Protein AF-A0A7W1S7N9-F1 (afdb_monomer)

Structure (mmCIF, N/CA/C/O backbone):
data_AF-A0A7W1S7N9-F1
#
_entry.id   AF-A0A7W1S7N9-F1
#
loop_
_atom_site.group_PDB
_atom_site.id
_atom_site.type_symbol
_atom_site.label_atom_id
_atom_site.label_alt_id
_atom_site.label_comp_id
_atom_site.label_asym_id
_atom_site.label_entity_id
_atom_site.label_seq_id
_atom_site.pdbx_PDB_ins_code
_atom_site.Cartn_x
_atom_site.Cartn_y
_atom_site.Cartn_z
_atom_site.occupancy
_atom_site.B_iso_or_equiv
_atom_site.auth_seq_id
_atom_site.auth_comp_id
_atom_site.auth_asym_id
_atom_site.auth_atom_id
_atom_site.pdbx_PDB_model_num
ATOM 1 N N . MET A 1 1 ? -27.311 -8.297 13.055 1.00 62.81 1 MET A N 1
ATOM 2 C CA . MET A 1 1 ? -26.200 -8.728 13.937 1.00 62.81 1 MET A CA 1
ATOM 3 C C . MET A 1 1 ? -26.277 -7.923 15.226 1.00 62.81 1 MET A C 1
ATOM 5 O O . MET A 1 1 ? -26.413 -6.708 15.118 1.00 62.81 1 MET A O 1
ATOM 9 N N . PRO A 1 2 ? -26.229 -8.555 16.410 1.00 80.00 2 PRO A N 1
ATOM 10 C CA . PRO A 1 2 ? -26.227 -7.833 17.680 1.00 80.00 2 PRO A CA 1
ATOM 11 C C . PRO A 1 2 ? -24.981 -6.943 17.791 1.00 80.00 2 PRO A C 1
ATOM 13 O O . PRO A 1 2 ? -23.895 -7.316 17.338 1.00 80.00 2 PRO A O 1
ATOM 16 N N . ILE A 1 3 ? -25.146 -5.750 18.365 1.00 85.12 3 ILE A N 1
ATOM 17 C CA . ILE A 1 3 ? -24.046 -4.811 18.609 1.00 85.12 3 ILE A CA 1
ATOM 18 C C . ILE A 1 3 ? -23.131 -5.426 19.670 1.00 85.12 3 ILE A C 1
ATOM 20 O O . ILE A 1 3 ? -23.575 -5.705 20.780 1.00 85.12 3 ILE A O 1
ATOM 24 N N . ARG A 1 4 ? -21.854 -5.627 19.329 1.00 91.62 4 ARG A N 1
ATOM 25 C CA . ARG A 1 4 ? -20.831 -6.077 20.281 1.00 91.62 4 ARG A CA 1
ATOM 26 C C . ARG A 1 4 ? -20.118 -4.872 20.887 1.00 91.62 4 ARG A C 1
ATOM 28 O O . ARG A 1 4 ? -19.743 -3.943 20.167 1.00 91.62 4 ARG A O 1
ATOM 35 N N . TYR A 1 5 ? -19.934 -4.896 22.200 1.00 94.31 5 TYR A N 1
ATOM 36 C CA . TYR A 1 5 ? -19.185 -3.888 22.947 1.00 94.31 5 TYR A CA 1
ATOM 37 C C . TYR A 1 5 ? -17.778 -4.390 23.260 1.00 94.31 5 TYR A C 1
ATOM 39 O O . TYR A 1 5 ? -17.528 -5.593 23.273 1.00 94.31 5 TYR A O 1
ATOM 47 N N . CYS A 1 6 ? -16.864 -3.448 23.461 1.00 95.94 6 CYS A N 1
ATOM 48 C CA . CYS A 1 6 ? -15.482 -3.718 23.819 1.00 95.94 6 CYS A CA 1
ATOM 49 C C . CYS A 1 6 ? -15.402 -4.453 25.162 1.00 95.94 6 CYS A C 1
ATOM 51 O O . CYS A 1 6 ? -15.948 -3.978 26.154 1.00 95.94 6 CYS A O 1
ATOM 53 N N . THR A 1 7 ? -14.669 -5.564 25.209 1.00 95.50 7 THR A N 1
ATOM 54 C CA . THR A 1 7 ? -14.492 -6.368 26.433 1.00 95.50 7 THR A CA 1
ATOM 55 C C . THR A 1 7 ? -13.444 -5.798 27.397 1.00 95.50 7 THR A C 1
ATOM 57 O O . THR A 1 7 ? -13.389 -6.197 28.556 1.00 95.50 7 THR A O 1
ATOM 60 N N . ALA A 1 8 ? -12.623 -4.841 26.950 1.00 95.75 8 ALA A N 1
ATOM 61 C CA . ALA A 1 8 ? -11.566 -4.240 27.763 1.00 95.75 8 ALA A CA 1
ATOM 62 C C . ALA A 1 8 ? -12.089 -3.273 28.843 1.00 95.75 8 ALA A C 1
ATOM 64 O O . ALA A 1 8 ? -13.141 -2.643 28.697 1.00 95.75 8 ALA A O 1
ATOM 65 N N . MET A 1 9 ? -11.297 -3.089 29.901 1.00 96.00 9 MET A N 1
ATOM 66 C CA . MET A 1 9 ? -11.535 -2.085 30.942 1.00 96.00 9 MET A CA 1
ATOM 67 C C . MET A 1 9 ? -10.778 -0.788 30.645 1.00 96.00 9 MET A C 1
ATOM 69 O O . MET A 1 9 ? -9.642 -0.800 30.173 1.00 96.00 9 MET A O 1
ATOM 73 N N . SER A 1 10 ? -11.403 0.345 30.966 1.00 93.62 10 SER A N 1
ATOM 74 C CA . SER A 1 10 ? -10.776 1.664 30.879 1.00 93.62 10 SER A CA 1
ATOM 75 C C . SER A 1 10 ? -9.628 1.780 31.879 1.00 93.62 10 SER A C 1
ATOM 77 O O . SER A 1 10 ? -9.845 1.680 33.086 1.00 93.62 10 SER A O 1
ATOM 79 N N . LYS A 1 11 ? -8.421 2.090 31.395 1.00 90.81 11 LYS A N 1
ATOM 80 C CA . LYS A 1 11 ? -7.242 2.289 32.255 1.00 90.81 11 LYS A CA 1
ATOM 81 C C . LYS A 1 11 ? -7.396 3.459 33.237 1.00 90.81 11 LYS A C 1
ATOM 83 O O . LYS A 1 11 ? -6.801 3.434 34.303 1.00 90.81 11 LYS A O 1
ATOM 88 N N . ARG A 1 12 ? -8.176 4.490 32.885 1.00 92.44 12 ARG A N 1
ATOM 89 C CA . ARG A 1 12 ? -8.343 5.703 33.711 1.00 92.44 12 ARG A CA 1
ATOM 90 C C . ARG A 1 12 ? -9.398 5.541 34.803 1.00 92.44 12 ARG A C 1
ATOM 92 O O . ARG A 1 12 ? -9.281 6.156 35.852 1.00 92.44 12 ARG A O 1
ATOM 99 N N . THR A 1 13 ? -10.461 4.787 34.527 1.00 93.69 13 THR A N 1
ATOM 100 C CA . THR A 1 13 ? -11.643 4.712 35.406 1.00 93.69 13 THR A CA 1
ATOM 101 C C . THR A 1 13 ? -11.881 3.326 35.989 1.00 93.69 13 THR A C 1
ATOM 103 O O . THR A 1 13 ? -12.747 3.189 36.844 1.00 93.69 13 THR A O 1
ATOM 106 N N . HIS A 1 14 ? -11.169 2.300 35.514 1.00 94.19 14 HIS A N 1
ATOM 107 C CA . HIS A 1 14 ? -11.377 0.893 35.874 1.00 94.19 14 HIS A CA 1
ATOM 108 C C . HIS A 1 14 ? -12.819 0.399 35.670 1.00 94.19 14 HIS A C 1
ATOM 110 O O . HIS A 1 14 ? -13.253 -0.569 36.278 1.00 94.19 14 HIS A O 1
ATOM 116 N N . GLN A 1 15 ? -13.572 1.054 34.786 1.00 95.50 15 GLN A N 1
ATOM 117 C CA . GLN A 1 15 ? -14.922 0.651 34.396 1.00 95.50 15 GLN A CA 1
ATOM 118 C C . GLN A 1 15 ? -14.888 -0.078 33.041 1.00 95.50 15 GLN A C 1
ATOM 120 O O . GLN A 1 15 ? -13.975 0.176 32.242 1.00 95.50 15 GLN A O 1
ATOM 125 N N . PRO A 1 16 ? -15.867 -0.954 32.740 1.00 95.12 16 PRO A N 1
ATOM 126 C CA . PRO A 1 16 ? -15.949 -1.626 31.445 1.00 95.12 16 PRO A CA 1
ATOM 127 C C . PRO A 1 16 ? -16.090 -0.612 30.304 1.00 95.12 16 PRO A C 1
ATOM 129 O O . PRO A 1 16 ? -16.816 0.385 30.408 1.00 95.12 16 PRO A O 1
ATOM 132 N N . CYS A 1 17 ? -15.382 -0.850 29.198 1.00 95.38 17 CYS A N 1
ATOM 133 C CA . CYS A 1 17 ? -15.428 0.037 28.047 1.00 95.38 17 CYS A CA 1
ATOM 134 C C . CYS A 1 17 ? -16.800 -0.028 27.364 1.00 95.38 17 CYS A C 1
ATOM 136 O O . CYS A 1 17 ? -17.212 -1.056 26.840 1.00 95.38 17 CYS A O 1
ATOM 138 N N . ARG A 1 18 ? -17.491 1.114 27.298 1.00 93.88 18 ARG A N 1
ATOM 139 C CA . ARG A 1 18 ? -18.804 1.231 26.638 1.00 93.88 18 ARG A CA 1
ATOM 140 C C . ARG A 1 18 ? -18.716 1.452 25.122 1.00 93.88 18 ARG A C 1
ATOM 142 O O . ARG A 1 18 ? -19.738 1.618 24.463 1.00 93.88 18 ARG A O 1
ATOM 149 N N . ALA A 1 19 ? -17.510 1.485 24.553 1.00 93.75 19 ALA A N 1
ATOM 150 C CA . ALA A 1 19 ? -17.326 1.652 23.115 1.00 93.75 19 ALA A CA 1
ATOM 151 C C . ALA A 1 19 ? -17.712 0.373 22.358 1.00 93.75 19 ALA A C 1
ATOM 153 O O . ALA A 1 19 ? -17.573 -0.739 22.870 1.00 93.75 19 ALA A O 1
ATOM 154 N N . ARG A 1 20 ? -18.155 0.520 21.106 1.00 94.31 20 A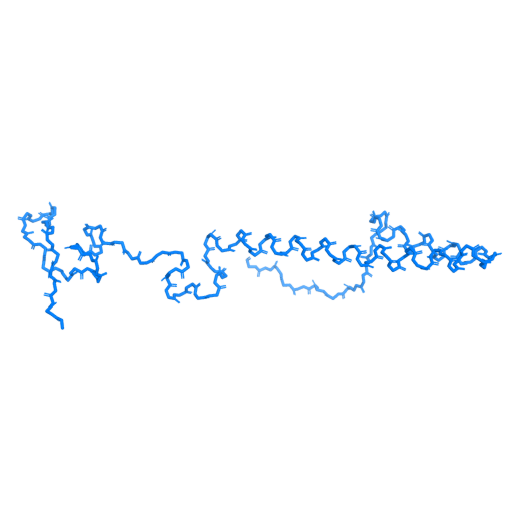RG A N 1
ATOM 155 C CA . ARG A 1 20 ? -18.413 -0.627 20.226 1.00 94.31 20 ARG A CA 1
ATOM 156 C C . ARG A 1 20 ? -17.111 -1.358 19.897 1.00 94.31 20 ARG A C 1
ATOM 158 O O . ARG A 1 20 ? -16.094 -0.722 19.610 1.00 94.31 20 ARG A O 1
ATOM 165 N N . ALA A 1 21 ? -17.161 -2.686 19.909 1.00 93.94 21 ALA A N 1
ATOM 166 C CA . ALA A 1 21 ? -16.071 -3.509 19.409 1.00 93.94 21 ALA A CA 1
ATOM 167 C C . ALA A 1 21 ? -15.955 -3.347 17.888 1.00 93.94 21 ALA A C 1
ATOM 169 O O . ALA A 1 21 ? -16.957 -3.164 17.184 1.00 93.94 21 ALA A O 1
ATOM 170 N N . MET A 1 22 ? -14.729 -3.400 17.371 1.00 91.25 22 MET A N 1
ATOM 171 C CA . MET A 1 22 ? -14.519 -3.369 15.926 1.00 91.25 22 MET A CA 1
ATOM 172 C C . MET A 1 22 ? -15.037 -4.657 15.279 1.00 91.25 22 MET A C 1
ATOM 174 O O . MET A 1 22 ? -15.063 -5.722 15.890 1.00 91.25 22 MET A O 1
ATOM 178 N N . ARG A 1 23 ? -15.458 -4.579 14.014 1.00 87.38 23 ARG A N 1
ATOM 179 C CA . ARG A 1 23 ? -15.987 -5.747 13.299 1.00 87.38 23 ARG A CA 1
ATOM 180 C C . ARG A 1 23 ? -14.911 -6.837 13.199 1.00 87.38 23 ARG A C 1
ATOM 182 O O . ARG A 1 23 ? -13.859 -6.594 12.620 1.00 87.38 23 ARG A O 1
ATOM 189 N N . GLY A 1 24 ? -15.204 -8.026 13.729 1.00 87.44 24 GLY A N 1
ATOM 190 C CA . GLY A 1 24 ? -14.254 -9.146 13.781 1.00 87.44 24 GLY A CA 1
ATOM 191 C C . GLY A 1 24 ? -13.230 -9.058 14.919 1.00 87.44 24 GLY A C 1
ATOM 192 O O . GLY A 1 24 ? -12.279 -9.829 14.925 1.00 87.44 24 GLY A O 1
ATOM 193 N N . SER A 1 25 ? -13.409 -8.135 15.867 1.00 88.94 25 SER A N 1
ATOM 194 C CA . SER A 1 25 ? -12.574 -7.986 17.060 1.00 88.94 25 SER A CA 1
ATOM 195 C C . SER A 1 25 ? -13.442 -7.946 18.321 1.00 88.94 25 SER A C 1
ATOM 197 O O . SER A 1 25 ? -14.633 -7.640 18.261 1.00 88.94 25 SER A O 1
ATOM 199 N N . GLU A 1 26 ? -12.837 -8.243 19.467 1.00 93.06 26 GLU A N 1
ATOM 200 C CA . GLU A 1 26 ? -13.470 -8.147 20.790 1.00 93.06 26 GLU A CA 1
ATOM 201 C C . GLU A 1 26 ? -13.268 -6.774 21.444 1.00 93.06 26 GLU A C 1
ATOM 203 O O . GLU A 1 26 ? -13.951 -6.422 22.405 1.00 93.06 26 GLU A O 1
ATOM 208 N N . VAL A 1 27 ? -12.358 -5.965 20.899 1.00 94.81 27 VAL A N 1
ATOM 209 C CA . VAL A 1 27 ? -11.958 -4.676 21.469 1.00 94.81 27 VAL A CA 1
ATOM 210 C C . VAL A 1 27 ? -12.253 -3.516 20.517 1.00 94.81 27 VAL A C 1
ATOM 212 O O . VAL A 1 27 ? -12.401 -3.679 19.302 1.00 94.81 27 VAL A O 1
ATOM 215 N N . CYS A 1 28 ? -12.394 -2.314 21.078 1.00 94.69 28 CYS A N 1
ATOM 216 C CA . CYS A 1 28 ? -12.546 -1.083 20.303 1.00 94.69 28 CYS A CA 1
ATOM 217 C C . CYS A 1 28 ? -11.189 -0.546 19.830 1.00 94.69 28 CYS A C 1
ATOM 219 O O . CYS A 1 28 ? -10.138 -0.982 20.301 1.00 94.69 28 CYS A O 1
ATOM 221 N N . TYR A 1 29 ? -11.207 0.460 18.952 1.00 91.50 29 TYR A N 1
ATOM 222 C CA . TYR A 1 29 ? -9.983 1.053 18.401 1.00 91.50 29 TYR A CA 1
ATOM 223 C C . TYR A 1 29 ? -9.039 1.631 19.473 1.00 91.50 29 TYR A C 1
ATOM 225 O O . TYR A 1 29 ? -7.825 1.601 19.301 1.00 91.50 29 TYR A O 1
ATOM 233 N N . HIS A 1 30 ? -9.578 2.112 20.601 1.00 91.81 30 HIS A N 1
ATOM 234 C CA . HIS A 1 30 ? -8.776 2.630 21.713 1.00 91.81 30 HIS A CA 1
ATOM 235 C C . HIS A 1 30 ? -8.070 1.532 22.516 1.00 91.81 30 HIS A C 1
ATOM 237 O O . HIS A 1 30 ? -6.983 1.760 23.035 1.00 91.81 30 HIS A O 1
ATOM 243 N N . HIS A 1 31 ? -8.683 0.351 22.629 1.00 94.00 31 HIS A N 1
ATOM 244 C CA . HIS A 1 31 ? -8.177 -0.769 23.430 1.00 94.00 31 HIS A CA 1
ATOM 245 C C . HIS A 1 31 ? -7.485 -1.839 22.572 1.00 94.00 31 HIS A C 1
ATOM 247 O O . HIS A 1 31 ? -7.430 -3.003 22.953 1.00 94.00 31 HIS A O 1
ATOM 253 N N . GLY A 1 32 ? -6.950 -1.450 21.410 1.00 89.44 32 GLY A N 1
ATOM 254 C CA . GLY A 1 32 ? -6.141 -2.333 20.561 1.00 89.44 32 GLY A CA 1
ATOM 255 C C . GLY A 1 32 ? -6.880 -2.960 19.380 1.00 89.44 32 GLY A C 1
ATOM 256 O O . GLY A 1 32 ? -6.315 -3.805 18.686 1.00 89.44 32 GLY A O 1
ATOM 257 N N . GLY A 1 33 ? -8.113 -2.534 19.103 1.00 89.62 33 GLY A N 1
ATOM 258 C CA . GLY A 1 33 ? -8.808 -2.884 17.871 1.00 89.62 33 GLY A CA 1
ATOM 259 C C . GLY A 1 33 ? -8.010 -2.389 16.668 1.00 89.62 33 GLY A C 1
ATOM 260 O O . GLY A 1 33 ? -7.832 -1.186 16.478 1.00 89.62 33 GLY A O 1
ATOM 261 N N . ARG A 1 34 ? -7.497 -3.318 15.858 1.00 81.88 34 ARG A N 1
ATOM 262 C CA . ARG A 1 34 ? -6.750 -2.970 14.649 1.00 81.88 34 ARG A CA 1
ATOM 263 C C . ARG A 1 34 ? -7.711 -2.662 13.511 1.00 81.88 34 ARG A C 1
ATOM 265 O O . ARG A 1 34 ? -8.463 -3.522 13.054 1.00 81.88 34 ARG A O 1
ATOM 272 N N . SER A 1 35 ? -7.630 -1.433 13.017 1.00 78.19 35 SER A N 1
ATOM 273 C CA . SER A 1 35 ? -8.156 -1.078 11.703 1.00 78.19 35 SER A CA 1
ATOM 274 C C . SER A 1 35 ? -7.438 -1.871 10.616 1.00 78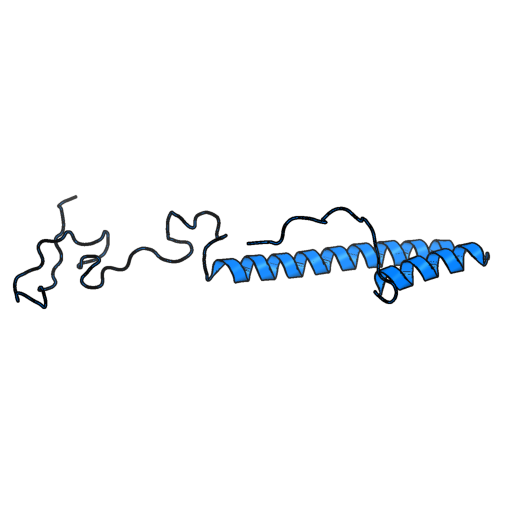.19 35 SER A C 1
ATOM 276 O O . SER A 1 35 ? -6.282 -2.268 10.772 1.00 78.19 35 SER A O 1
ATOM 278 N N . ARG A 1 36 ? -8.127 -2.089 9.492 1.00 76.69 36 ARG A N 1
ATOM 279 C CA . ARG A 1 36 ? -7.505 -2.666 8.295 1.00 76.69 36 ARG A CA 1
ATOM 280 C C . ARG A 1 36 ? -6.291 -1.820 7.910 1.00 76.69 36 ARG A C 1
ATOM 282 O O . ARG A 1 36 ? -6.364 -0.600 7.974 1.00 76.69 36 ARG A O 1
ATOM 289 N N . SER A 1 37 ? -5.190 -2.445 7.522 1.00 70.25 37 SER A N 1
ATOM 290 C CA . SER A 1 37 ? -3.954 -1.756 7.143 1.00 70.25 37 SER A CA 1
ATOM 291 C C . SER A 1 37 ? -3.492 -2.196 5.754 1.00 70.25 37 SER A C 1
ATOM 293 O O . SER A 1 37 ? -3.965 -3.202 5.218 1.00 70.25 37 SER A O 1
ATOM 295 N N . GLY A 1 38 ? -2.594 -1.413 5.152 1.00 68.25 38 GLY A N 1
ATOM 296 C CA . GLY A 1 38 ? -2.055 -1.689 3.819 1.00 68.25 38 GLY A CA 1
ATOM 297 C C . GLY A 1 38 ? -3.154 -1.826 2.764 1.00 68.25 38 GLY A C 1
ATOM 298 O O . GLY A 1 38 ? -4.134 -1.083 2.773 1.00 68.25 38 GLY A O 1
ATOM 299 N N . PHE A 1 39 ? -3.022 -2.818 1.885 1.00 61.22 39 PHE A N 1
ATOM 300 C CA . PHE A 1 39 ? -3.955 -3.060 0.778 1.00 61.22 39 PHE A CA 1
ATOM 301 C C . PHE A 1 39 ? -5.411 -3.301 1.224 1.00 61.22 39 PHE A C 1
ATOM 303 O O . PHE A 1 39 ? -6.346 -3.043 0.474 1.00 61.22 39 PHE A O 1
ATOM 310 N N . ALA A 1 40 ? -5.628 -3.756 2.464 1.00 67.81 40 ALA A N 1
ATOM 311 C CA . ALA A 1 40 ? -6.966 -3.990 3.004 1.00 67.81 40 ALA A CA 1
ATOM 312 C C . ALA A 1 40 ? -7.679 -2.700 3.462 1.00 67.81 40 ALA A C 1
ATOM 314 O O . ALA A 1 40 ? -8.870 -2.741 3.788 1.00 67.81 40 ALA A O 1
ATOM 315 N N . HIS A 1 41 ? -6.980 -1.562 3.540 1.00 72.44 41 HIS A N 1
ATOM 316 C CA . HIS A 1 41 ? -7.586 -0.292 3.936 1.00 72.44 41 HIS A CA 1
ATOM 317 C C . HIS A 1 41 ? -8.346 0.336 2.748 1.00 72.44 41 HIS A C 1
ATOM 319 O O . HIS A 1 41 ? -7.765 0.498 1.675 1.00 72.44 41 HIS A O 1
ATOM 325 N N . PRO A 1 42 ? -9.618 0.752 2.912 1.00 70.50 42 PRO A N 1
ATOM 326 C CA . PRO A 1 42 ? -10.457 1.215 1.799 1.00 70.50 42 PRO A CA 1
ATOM 327 C C . PRO A 1 42 ? -9.889 2.437 1.059 1.00 70.50 42 PRO A C 1
ATOM 329 O O . PRO A 1 42 ? -10.034 2.536 -0.156 1.00 70.50 42 PRO A O 1
ATOM 332 N N . ASN A 1 43 ? -9.175 3.326 1.759 1.00 69.56 43 ASN A N 1
ATOM 333 C CA . ASN A 1 43 ? -8.552 4.501 1.133 1.00 69.56 43 ASN A CA 1
ATOM 334 C C . ASN A 1 43 ? -7.304 4.162 0.294 1.00 69.56 43 ASN A C 1
ATOM 336 O O . ASN A 1 43 ? -6.832 5.011 -0.453 1.00 69.56 43 ASN A O 1
ATOM 340 N N . TYR A 1 44 ? -6.762 2.942 0.391 1.00 67.44 44 TYR A N 1
ATOM 341 C CA . TYR A 1 44 ? -5.557 2.518 -0.336 1.00 67.44 44 TYR A CA 1
ATOM 342 C C . TYR A 1 44 ? -5.871 1.618 -1.539 1.00 67.44 44 TYR A C 1
ATOM 344 O O . TYR A 1 44 ? -5.008 0.869 -1.988 1.00 67.44 44 TYR A O 1
ATOM 352 N N . LYS A 1 45 ? -7.083 1.736 -2.105 1.00 60.69 45 LYS A N 1
ATOM 353 C CA . LYS A 1 45 ? -7.580 0.949 -3.250 1.00 60.69 45 LYS A CA 1
ATOM 354 C C . LYS A 1 45 ? -6.616 0.891 -4.447 1.00 60.69 45 LYS A C 1
ATOM 356 O O . LYS A 1 45 ? -6.588 -0.111 -5.149 1.00 60.69 45 LYS A O 1
ATOM 361 N N . TYR A 1 46 ? -5.833 1.947 -4.665 1.00 62.44 46 TYR A N 1
ATOM 362 C CA . TYR A 1 46 ? -4.907 2.067 -5.796 1.00 62.44 46 TYR A CA 1
ATOM 363 C C . TYR A 1 46 ? -3.427 1.935 -5.406 1.00 62.44 46 TYR A C 1
ATOM 365 O O . TYR A 1 46 ? -2.558 2.142 -6.241 1.00 62.44 46 TYR A O 1
ATOM 373 N N . GLY A 1 47 ? -3.113 1.635 -4.141 1.00 56.41 47 GLY A N 1
ATOM 374 C CA . GLY A 1 47 ? -1.737 1.405 -3.683 1.00 56.41 47 GLY A CA 1
ATOM 375 C C . GLY A 1 47 ? -0.810 2.632 -3.644 1.00 56.41 47 GLY A C 1
ATOM 376 O O . GLY A 1 47 ? 0.179 2.575 -2.926 1.00 56.41 47 GLY A O 1
ATOM 377 N N . PHE A 1 48 ? -1.146 3.748 -4.305 1.00 55.72 48 PHE A N 1
ATOM 378 C CA . PHE A 1 48 ? -0.282 4.939 -4.436 1.00 55.72 48 PHE A CA 1
ATOM 379 C C . PHE A 1 48 ? 0.125 5.625 -3.122 1.00 55.72 48 PHE A C 1
ATOM 381 O O . PHE A 1 48 ? 1.109 6.347 -3.098 1.00 55.72 48 PHE A O 1
ATOM 388 N N . TYR A 1 49 ? -0.619 5.417 -2.033 1.00 60.81 49 TYR A N 1
ATOM 389 C CA . TYR A 1 49 ? -0.321 6.004 -0.713 1.00 60.81 49 TYR A CA 1
ATOM 390 C C . TYR A 1 49 ? -0.014 4.943 0.350 1.00 60.81 49 TYR A C 1
ATOM 392 O O . TYR A 1 49 ? 0.016 5.213 1.552 1.00 60.81 49 TYR A O 1
ATOM 400 N N . CYS A 1 50 ? 0.164 3.698 -0.082 1.00 57.72 50 CYS A N 1
ATOM 401 C CA . CYS A 1 50 ? 0.511 2.589 0.783 1.00 57.72 50 CYS A CA 1
ATOM 402 C C . CYS A 1 50 ? 2.034 2.573 0.948 1.00 57.72 50 CYS A C 1
ATOM 404 O O . CYS A 1 50 ? 2.739 2.334 -0.027 1.00 57.72 50 CYS A O 1
ATOM 406 N N . LYS A 1 51 ? 2.550 2.724 2.177 1.00 61.41 51 LYS A N 1
ATOM 407 C CA . LYS A 1 51 ? 3.995 2.570 2.458 1.00 61.41 51 LYS A CA 1
ATOM 408 C C . LYS A 1 51 ? 4.570 1.242 1.938 1.00 61.41 51 LYS A C 1
ATOM 410 O O . LYS A 1 51 ? 5.754 1.165 1.645 1.00 61.41 51 LYS A O 1
ATOM 415 N N . GLN A 1 52 ? 3.750 0.190 1.844 1.00 56.94 52 GLN A N 1
ATOM 416 C CA . GLN A 1 52 ? 4.137 -1.093 1.246 1.00 56.94 52 GLN A CA 1
ATOM 417 C C . GLN A 1 52 ? 3.906 -1.171 -0.280 1.00 56.94 52 GLN A C 1
ATOM 419 O O . GLN A 1 52 ? 4.487 -2.031 -0.934 1.00 56.94 52 GLN A O 1
ATOM 424 N N . GLY A 1 53 ? 3.059 -0.312 -0.853 1.00 54.50 53 GLY A N 1
ATOM 425 C CA . GLY A 1 53 ? 2.704 -0.290 -2.277 1.00 54.50 53 GLY A CA 1
ATOM 426 C C . GLY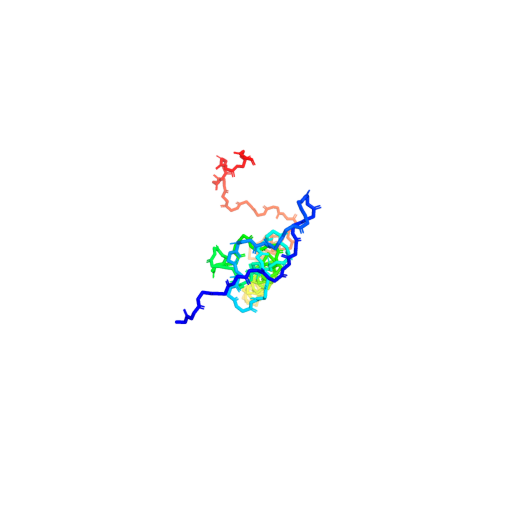 A 1 53 ? 3.780 0.347 -3.153 1.00 54.50 53 GLY A C 1
ATOM 427 O O . GLY A 1 53 ? 3.966 -0.091 -4.288 1.00 54.50 53 GLY A O 1
ATOM 428 N N . ASP A 1 54 ? 4.551 1.285 -2.597 1.00 60.19 54 ASP A N 1
ATOM 429 C CA . ASP A 1 54 ? 5.688 1.915 -3.282 1.00 60.19 54 ASP A CA 1
ATOM 430 C C . ASP A 1 54 ? 6.708 0.892 -3.791 1.00 60.19 54 ASP A C 1
ATOM 432 O O . ASP A 1 54 ? 7.237 1.041 -4.887 1.00 60.19 54 ASP A O 1
ATOM 436 N N . ILE A 1 55 ? 6.943 -0.195 -3.051 1.00 61.69 55 ILE A N 1
ATOM 437 C CA . ILE A 1 55 ? 7.918 -1.222 -3.445 1.00 61.69 55 ILE A CA 1
ATOM 438 C C . ILE A 1 55 ? 7.495 -1.929 -4.738 1.00 61.69 55 ILE A C 1
ATOM 440 O O . ILE A 1 55 ? 8.319 -2.118 -5.631 1.00 61.69 55 ILE A O 1
ATOM 444 N N . LEU A 1 56 ? 6.216 -2.294 -4.874 1.00 62.44 56 LEU A N 1
ATOM 445 C CA . LEU A 1 56 ? 5.724 -2.959 -6.085 1.00 62.44 56 LEU A CA 1
ATOM 446 C C . LEU A 1 56 ? 5.730 -2.012 -7.287 1.00 62.44 56 LEU A C 1
ATOM 448 O O . LEU A 1 56 ? 6.076 -2.431 -8.392 1.00 62.44 56 LEU A O 1
ATOM 452 N N . LEU A 1 57 ? 5.405 -0.734 -7.068 1.00 65.25 57 LEU A N 1
ATOM 453 C CA . LEU A 1 57 ? 5.461 0.283 -8.115 1.00 65.25 57 LEU A CA 1
ATOM 454 C C . LEU A 1 57 ? 6.908 0.524 -8.578 1.00 65.25 57 LEU A C 1
ATOM 456 O O . LEU A 1 57 ? 7.164 0.582 -9.778 1.00 65.25 57 LEU A O 1
ATOM 460 N N . LEU A 1 58 ? 7.862 0.595 -7.645 1.00 65.12 58 LEU A N 1
ATOM 461 C CA . LEU A 1 58 ? 9.290 0.761 -7.935 1.00 65.12 58 LEU A CA 1
ATOM 462 C C . LEU A 1 58 ? 9.863 -0.424 -8.721 1.00 65.12 58 LEU A C 1
ATOM 464 O O . LEU A 1 58 ? 10.577 -0.216 -9.701 1.00 65.12 58 LEU A O 1
ATOM 468 N N . ILE A 1 59 ? 9.512 -1.657 -8.340 1.00 73.44 59 ILE A N 1
ATOM 469 C CA . ILE A 1 59 ? 9.923 -2.868 -9.066 1.00 73.44 59 ILE A CA 1
ATOM 470 C C . ILE A 1 59 ? 9.346 -2.857 -10.489 1.00 73.44 59 ILE A C 1
ATOM 472 O O . ILE A 1 59 ? 10.075 -3.100 -11.453 1.00 73.44 59 ILE A O 1
ATOM 476 N N . ALA A 1 60 ? 8.063 -2.518 -10.648 1.00 73.88 60 ALA A N 1
ATOM 477 C CA . ALA A 1 60 ? 7.430 -2.419 -11.963 1.00 73.88 60 ALA A CA 1
ATOM 478 C C . ALA A 1 60 ? 8.085 -1.339 -12.847 1.00 73.88 60 ALA A C 1
ATOM 480 O O . ALA A 1 60 ? 8.347 -1.583 -14.028 1.00 73.88 60 ALA A O 1
ATOM 481 N N . PHE A 1 61 ? 8.414 -0.176 -12.276 1.00 73.00 61 PHE A N 1
ATOM 482 C CA . PHE A 1 61 ? 9.124 0.895 -12.981 1.00 73.00 61 PHE A CA 1
ATOM 483 C C . PHE A 1 61 ? 10.536 0.480 -13.417 1.00 73.00 61 PHE A C 1
ATOM 485 O O . PHE A 1 61 ? 10.942 0.801 -14.538 1.00 73.00 61 PHE A O 1
ATOM 492 N N . ASP A 1 62 ? 11.283 -0.244 -12.578 1.00 74.31 62 ASP A N 1
ATOM 493 C CA . ASP A 1 62 ? 12.612 -0.752 -12.942 1.00 74.31 62 ASP A CA 1
ATOM 494 C C . ASP A 1 62 ? 12.529 -1.764 -14.096 1.00 74.31 62 ASP A C 1
ATOM 496 O O . ASP A 1 62 ? 13.250 -1.637 -15.091 1.00 74.31 62 ASP A O 1
ATOM 500 N N . HIS A 1 63 ? 11.583 -2.708 -14.035 1.00 74.56 63 HIS 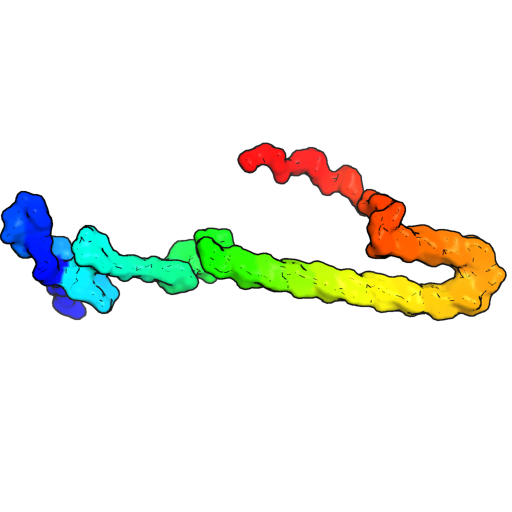A N 1
ATOM 501 C CA . HIS A 1 63 ? 11.345 -3.660 -15.123 1.00 74.56 63 HIS A CA 1
ATOM 502 C C . HIS A 1 63 ? 10.972 -2.966 -16.439 1.00 74.56 63 HIS A C 1
ATOM 504 O O . HIS A 1 63 ? 11.544 -3.298 -17.481 1.00 74.56 63 HIS A O 1
ATOM 510 N N . TYR A 1 64 ? 10.087 -1.968 -16.392 1.00 76.38 64 TYR A N 1
ATOM 511 C CA . TYR A 1 64 ? 9.696 -1.183 -17.565 1.00 76.38 64 TYR A CA 1
ATOM 512 C C . TYR A 1 64 ? 10.875 -0.402 -18.175 1.00 76.38 64 TYR A C 1
ATOM 514 O O . TYR A 1 64 ? 11.069 -0.382 -19.394 1.00 76.38 64 TYR A O 1
ATOM 522 N N . ARG A 1 65 ? 11.736 0.201 -17.344 1.00 76.31 65 ARG A N 1
ATOM 523 C CA . ARG A 1 65 ? 12.947 0.884 -17.837 1.00 76.31 65 ARG A CA 1
ATOM 524 C C . ARG A 1 65 ? 13.927 -0.086 -18.491 1.00 76.31 65 ARG A C 1
ATOM 526 O O . ARG A 1 65 ? 14.540 0.263 -19.501 1.00 76.31 65 ARG A O 1
ATOM 533 N N . ARG A 1 66 ? 14.084 -1.295 -17.944 1.00 77.06 66 ARG A N 1
ATOM 534 C CA . ARG A 1 66 ? 14.939 -2.337 -18.535 1.00 77.06 66 ARG A CA 1
ATOM 535 C C . ARG A 1 66 ? 14.395 -2.827 -19.877 1.00 77.06 66 ARG A C 1
ATOM 537 O O . ARG A 1 66 ? 15.184 -2.982 -20.808 1.00 77.06 66 ARG A O 1
ATOM 544 N N . SER A 1 67 ? 13.080 -3.022 -20.007 1.00 79.19 67 SER A N 1
ATOM 545 C CA . SER A 1 67 ? 12.479 -3.449 -21.278 1.00 79.19 67 SER A CA 1
ATOM 546 C C . SER A 1 67 ? 12.631 -2.390 -22.369 1.00 79.19 67 SER A C 1
ATOM 548 O O . SER A 1 67 ? 13.010 -2.736 -23.487 1.00 79.19 67 SER A O 1
ATOM 550 N N . LEU A 1 68 ? 12.442 -1.107 -22.039 1.00 78.88 68 LEU A N 1
ATOM 551 C CA . LEU A 1 68 ? 12.662 -0.009 -22.988 1.00 78.88 68 LEU A CA 1
ATOM 552 C C . LEU A 1 68 ? 14.115 0.056 -23.477 1.00 78.88 68 LEU A C 1
ATOM 554 O O . LEU A 1 68 ? 14.353 0.192 -24.675 1.00 78.88 68 LEU A O 1
ATOM 558 N N . ARG A 1 69 ? 15.097 -0.097 -22.577 1.00 76.94 69 ARG A N 1
ATOM 559 C CA . ARG A 1 69 ? 16.520 -0.144 -22.966 1.00 76.94 69 ARG A CA 1
ATOM 560 C C . ARG A 1 69 ? 16.825 -1.321 -23.890 1.00 76.94 69 ARG A C 1
ATOM 562 O O . ARG A 1 69 ? 17.581 -1.155 -24.841 1.00 76.94 69 ARG A O 1
ATOM 569 N N . LYS A 1 70 ? 16.232 -2.492 -23.631 1.00 79.31 70 LYS A N 1
ATOM 570 C CA . LYS A 1 70 ? 16.403 -3.678 -24.481 1.00 79.31 70 LYS A CA 1
ATOM 571 C C . LYS A 1 70 ? 15.857 -3.435 -25.893 1.00 79.31 70 LYS A C 1
ATOM 573 O O . LYS A 1 70 ? 16.569 -3.696 -26.855 1.00 79.31 70 LYS A O 1
ATOM 578 N N . GLN A 1 71 ? 14.657 -2.862 -26.007 1.00 81.75 71 GLN A N 1
ATOM 579 C CA . GLN A 1 71 ? 14.061 -2.500 -27.301 1.00 81.75 71 GLN A CA 1
ATOM 580 C C . GLN A 1 71 ? 14.908 -1.468 -28.064 1.00 81.75 71 GLN A C 1
ATOM 582 O O . GLN A 1 71 ? 15.120 -1.606 -29.265 1.00 81.75 71 GLN A O 1
ATOM 587 N N . GLN A 1 72 ? 15.436 -0.453 -27.371 1.00 80.19 72 GLN A N 1
ATOM 588 C CA . GLN A 1 72 ? 16.318 0.549 -27.982 1.00 80.19 72 GLN A CA 1
ATOM 589 C C . GLN A 1 72 ? 17.647 -0.052 -28.464 1.00 80.19 72 GLN A C 1
ATOM 591 O O . GLN A 1 72 ? 18.113 0.295 -29.547 1.00 80.19 72 GLN A O 1
ATOM 596 N N . ALA A 1 73 ? 18.249 -0.962 -27.693 1.00 75.75 73 ALA A N 1
ATOM 597 C CA . ALA A 1 73 ? 19.483 -1.643 -28.084 1.00 75.75 73 ALA A CA 1
ATOM 598 C C . ALA A 1 73 ? 19.283 -2.523 -29.328 1.00 75.75 73 ALA A C 1
ATOM 600 O O . ALA A 1 73 ? 20.111 -2.504 -30.236 1.00 75.75 73 ALA A O 1
ATOM 601 N N . GLU A 1 74 ? 18.163 -3.243 -29.394 1.00 79.50 74 GLU A N 1
ATOM 602 C CA . GLU A 1 74 ? 17.799 -4.085 -30.536 1.00 79.50 74 GLU A CA 1
ATOM 603 C C . GLU A 1 74 ? 17.554 -3.252 -31.804 1.00 79.50 74 GLU A C 1
ATOM 605 O O . GLU A 1 74 ? 18.056 -3.588 -32.875 1.00 79.50 74 GLU A O 1
ATOM 610 N N . ALA A 1 75 ? 16.889 -2.098 -31.674 1.00 77.38 75 ALA A N 1
ATOM 611 C CA . ALA A 1 75 ? 16.703 -1.164 -32.785 1.00 77.38 75 ALA A CA 1
ATOM 612 C C . ALA A 1 75 ? 18.039 -0.652 -33.357 1.00 77.38 75 ALA A C 1
ATOM 614 O O . ALA A 1 75 ? 18.198 -0.572 -34.574 1.00 77.38 75 ALA A O 1
ATOM 615 N N . VAL A 1 76 ? 19.016 -0.341 -32.498 1.00 74.88 76 VAL A N 1
ATOM 616 C CA . VAL A 1 76 ? 20.350 0.098 -32.943 1.00 74.88 76 VAL A CA 1
ATOM 617 C C . VAL A 1 76 ? 21.150 -1.050 -33.553 1.00 74.88 76 VAL A C 1
ATOM 619 O O . VAL A 1 76 ? 21.845 -0.834 -34.542 1.00 74.88 76 VAL A O 1
ATOM 622 N N . TYR A 1 77 ? 21.043 -2.266 -33.012 1.00 73.50 77 TYR A N 1
ATOM 623 C CA . TYR A 1 77 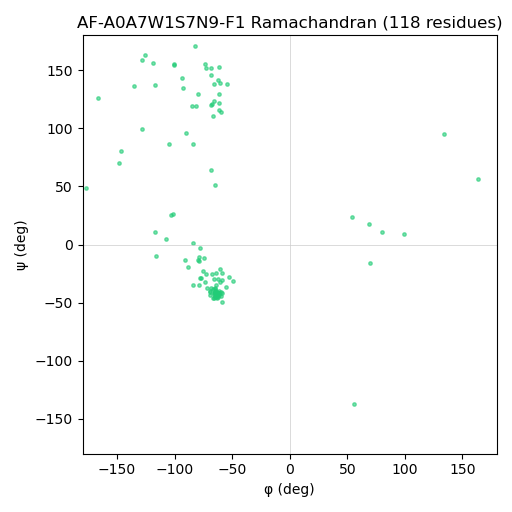? 21.717 -3.441 -33.571 1.00 73.50 77 TYR A CA 1
ATOM 624 C C . TYR A 1 77 ? 21.229 -3.757 -34.991 1.00 73.50 77 TYR A C 1
ATOM 626 O O . TYR A 1 77 ? 22.040 -4.004 -35.881 1.00 73.50 77 TYR A O 1
ATOM 634 N N . ASN A 1 78 ? 19.921 -3.657 -35.235 1.00 73.56 78 ASN A N 1
ATOM 635 C CA . ASN A 1 78 ? 19.355 -3.875 -36.567 1.00 73.56 78 ASN A CA 1
ATOM 636 C C . ASN A 1 78 ? 19.825 -2.811 -37.577 1.00 73.56 78 ASN A C 1
ATOM 638 O O . ASN A 1 78 ? 20.156 -3.147 -38.708 1.00 73.56 78 ASN A O 1
ATOM 642 N N . GLN A 1 79 ? 19.969 -1.549 -37.156 1.00 69.62 79 GLN A N 1
ATOM 643 C CA . GLN A 1 79 ? 20.554 -0.489 -37.996 1.00 69.62 79 GLN A CA 1
ATOM 644 C C . GLN A 1 79 ? 22.054 -0.694 -38.281 1.00 69.62 79 GLN A C 1
ATOM 646 O O . GLN A 1 7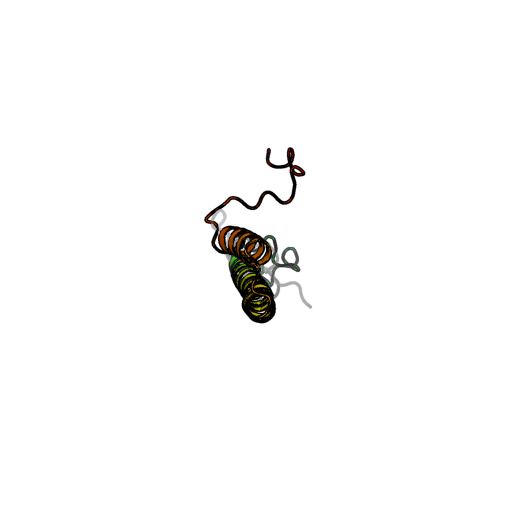9 ? 22.576 -0.196 -39.281 1.00 69.62 79 GLN A O 1
ATOM 651 N N . LEU A 1 80 ? 22.762 -1.407 -37.402 1.00 66.38 80 LEU A N 1
ATOM 652 C CA . LEU A 1 80 ? 24.193 -1.706 -37.513 1.00 66.38 80 LEU A CA 1
ATOM 653 C C . LEU A 1 80 ? 24.477 -2.632 -38.706 1.00 66.38 80 LEU A C 1
ATOM 655 O O . LEU A 1 80 ? 25.460 -2.439 -39.419 1.00 66.38 80 LEU A O 1
ATOM 659 N N . ALA A 1 81 ? 23.586 -3.597 -38.957 1.00 65.44 81 ALA A N 1
ATOM 660 C CA . ALA A 1 81 ? 23.682 -4.505 -40.099 1.00 65.44 81 ALA A CA 1
ATOM 661 C C . ALA A 1 81 ? 23.578 -3.752 -41.439 1.00 65.44 81 ALA A C 1
ATOM 663 O O . ALA A 1 81 ? 24.395 -3.970 -42.336 1.00 65.44 81 ALA A O 1
ATOM 664 N N . ASP A 1 82 ? 22.643 -2.803 -41.537 1.00 63.91 82 ASP A N 1
ATOM 665 C CA . ASP A 1 82 ? 22.446 -1.993 -42.744 1.00 63.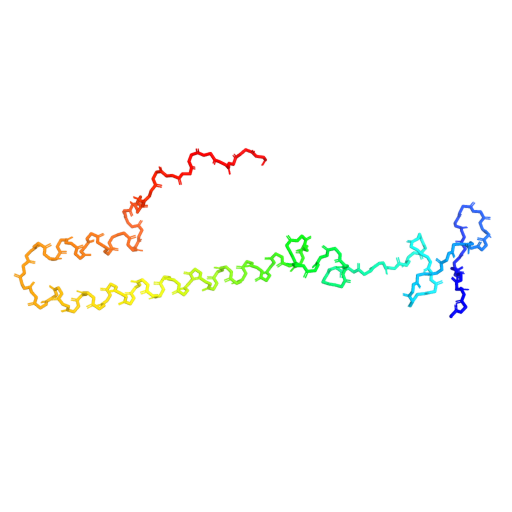91 82 ASP A CA 1
ATOM 666 C C . ASP A 1 82 ? 23.614 -1.022 -42.971 1.00 63.91 82 ASP A C 1
ATOM 668 O O . ASP A 1 82 ? 24.144 -0.928 -44.080 1.00 63.91 82 ASP A O 1
ATOM 672 N N . THR A 1 83 ? 24.079 -0.354 -41.910 1.00 59.66 83 THR A N 1
ATOM 673 C CA . THR A 1 83 ? 25.166 0.642 -41.987 1.00 59.66 83 THR A CA 1
ATOM 674 C C . THR A 1 83 ? 26.555 0.044 -42.217 1.00 59.66 83 THR A C 1
ATOM 676 O O . THR A 1 83 ? 27.411 0.719 -42.784 1.00 59.66 83 THR A O 1
ATOM 679 N N . LEU A 1 84 ? 26.807 -1.213 -41.831 1.00 59.84 84 LEU A N 1
ATOM 680 C CA . LEU A 1 84 ? 28.049 -1.914 -42.194 1.00 59.84 84 LEU A CA 1
ATOM 681 C C . LEU A 1 84 ? 28.063 -2.374 -43.661 1.00 59.84 84 LEU A C 1
ATOM 683 O O . LEU A 1 84 ? 29.141 -2.568 -44.227 1.00 59.84 84 LEU A O 1
ATOM 687 N N . SER A 1 85 ? 26.891 -2.534 -44.285 1.00 63.03 85 SER A N 1
ATOM 688 C CA . SER A 1 85 ? 26.776 -2.915 -45.698 1.00 63.03 85 SER A CA 1
ATOM 689 C C . SER A 1 85 ? 27.019 -1.730 -46.648 1.00 63.03 85 SER A C 1
ATOM 691 O O . SER A 1 85 ? 27.649 -1.889 -47.699 1.00 63.03 85 SER A O 1
ATOM 693 N N . THR A 1 86 ? 26.604 -0.518 -46.259 1.00 57.66 86 THR A N 1
ATOM 694 C CA . THR A 1 86 ? 26.807 0.711 -47.033 1.00 57.66 86 THR A CA 1
ATOM 695 C C . THR A 1 86 ? 28.137 1.353 -46.635 1.00 57.66 86 THR A C 1
ATOM 697 O O . THR A 1 86 ? 28.246 2.070 -45.649 1.00 57.66 86 THR A O 1
ATOM 700 N N . LYS A 1 87 ? 29.200 1.077 -47.403 1.00 57.59 87 LYS A N 1
ATOM 701 C CA . LYS A 1 87 ? 30.588 1.539 -47.173 1.00 57.59 87 LYS A CA 1
ATOM 702 C C . LYS A 1 87 ? 30.777 3.071 -47.275 1.00 57.59 87 LYS A C 1
ATOM 704 O O . LYS A 1 87 ? 31.652 3.531 -48.007 1.00 57.59 87 LYS A O 1
ATOM 709 N N . THR A 1 88 ? 29.986 3.893 -46.586 1.00 69.44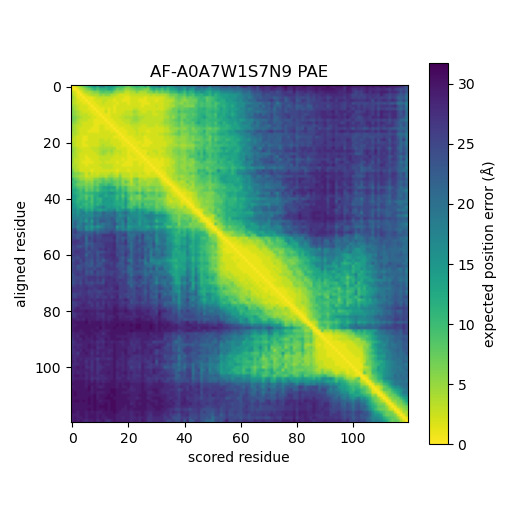 88 THR A N 1
ATOM 710 C CA . THR A 1 88 ? 30.150 5.353 -46.569 1.00 69.44 88 THR A CA 1
ATOM 711 C C . THR A 1 88 ? 30.470 5.863 -45.164 1.00 69.44 88 THR A C 1
ATOM 713 O O . THR A 1 88 ? 29.890 5.462 -44.156 1.00 69.44 88 THR A O 1
ATOM 716 N N . VAL A 1 89 ? 31.424 6.792 -45.081 1.00 68.50 89 VAL A N 1
ATOM 717 C CA . VAL A 1 89 ? 31.890 7.381 -43.810 1.00 68.50 89 VAL A CA 1
ATOM 718 C C . VAL A 1 89 ? 30.780 8.183 -43.106 1.00 68.50 89 VAL A C 1
ATOM 720 O O . VAL A 1 89 ? 30.808 8.352 -41.886 1.00 68.50 89 VAL A O 1
ATOM 723 N N . ALA A 1 90 ? 29.790 8.676 -43.857 1.00 70.12 90 ALA A N 1
ATOM 724 C CA . ALA A 1 90 ? 28.662 9.434 -43.323 1.00 70.12 90 ALA A CA 1
ATOM 725 C C . ALA A 1 90 ? 27.711 8.557 -42.491 1.00 70.12 90 ALA A C 1
ATOM 727 O O . ALA A 1 90 ? 27.279 8.979 -41.414 1.00 70.12 90 ALA A O 1
ATOM 728 N N . ASP A 1 91 ? 27.452 7.330 -42.942 1.00 67.44 91 ASP A N 1
ATOM 729 C CA . ASP A 1 91 ? 26.577 6.378 -42.252 1.00 67.44 91 ASP A CA 1
ATOM 730 C C . ASP A 1 91 ? 27.218 5.882 -40.951 1.00 67.44 91 ASP A C 1
ATOM 732 O O . ASP A 1 91 ? 26.578 5.893 -39.897 1.00 67.44 91 ASP A O 1
ATOM 736 N N . TYR A 1 92 ? 28.527 5.602 -40.976 1.00 69.81 92 TYR A N 1
ATOM 737 C CA . TYR A 1 92 ? 29.293 5.266 -39.771 1.00 69.81 92 TYR A CA 1
ATOM 738 C C . TYR A 1 92 ? 29.255 6.387 -38.720 1.00 69.81 92 TYR A C 1
ATOM 740 O O . TYR A 1 92 ? 29.081 6.131 -37.527 1.00 69.81 92 TYR A O 1
ATOM 748 N N . ARG A 1 93 ? 29.368 7.657 -39.137 1.00 75.25 93 ARG A N 1
ATOM 749 C CA . ARG A 1 93 ? 29.277 8.805 -38.214 1.00 75.25 93 ARG A CA 1
ATOM 750 C C . ARG A 1 93 ? 27.889 8.933 -37.582 1.00 75.25 93 ARG A C 1
ATOM 752 O O . ARG A 1 93 ? 27.807 9.225 -36.389 1.00 75.25 93 ARG A O 1
ATOM 759 N N . ARG A 1 94 ? 26.817 8.701 -38.349 1.00 71.50 94 ARG A N 1
ATOM 760 C CA . ARG A 1 94 ? 25.433 8.705 -37.839 1.00 71.50 94 ARG A CA 1
ATOM 761 C C . ARG A 1 94 ? 25.199 7.571 -36.845 1.00 71.50 94 ARG A C 1
ATOM 763 O O . ARG A 1 94 ? 24.676 7.821 -35.760 1.00 71.50 94 ARG A O 1
ATOM 770 N N . PHE A 1 95 ? 25.667 6.369 -37.171 1.00 72.31 95 PHE A N 1
ATOM 771 C CA . PHE A 1 95 ? 25.613 5.218 -36.277 1.00 72.31 95 PHE A CA 1
ATOM 772 C C . PHE A 1 95 ? 26.360 5.487 -34.957 1.00 72.31 95 PHE A C 1
ATOM 774 O O . PHE A 1 95 ? 25.796 5.339 -33.873 1.00 72.31 95 PHE A O 1
ATOM 781 N N . MET A 1 96 ? 27.599 5.985 -35.027 1.00 76.94 96 MET A N 1
ATOM 782 C CA . MET A 1 96 ? 28.402 6.277 -33.831 1.00 76.94 96 MET A CA 1
ATOM 783 C C . MET A 1 96 ? 27.817 7.410 -32.975 1.00 76.94 96 MET A C 1
ATOM 785 O O . MET A 1 96 ? 27.978 7.398 -31.754 1.00 76.94 96 MET A O 1
ATOM 789 N N . ALA A 1 97 ? 27.114 8.375 -33.574 1.00 75.25 97 ALA A N 1
ATOM 790 C CA . ALA A 1 97 ? 26.375 9.390 -32.824 1.00 75.25 97 ALA A CA 1
ATOM 791 C C . ALA A 1 97 ? 25.192 8.779 -32.047 1.00 75.25 97 ALA A C 1
ATOM 793 O O . ALA A 1 97 ? 25.049 9.047 -30.852 1.00 75.25 97 ALA A O 1
ATOM 794 N N . ALA A 1 98 ? 24.399 7.908 -32.683 1.00 70.19 98 ALA A N 1
ATOM 795 C CA . ALA A 1 98 ? 23.291 7.197 -32.037 1.00 70.19 98 ALA A CA 1
ATOM 796 C C . ALA A 1 98 ? 23.777 6.248 -30.924 1.00 70.19 98 ALA A C 1
ATOM 798 O O . ALA A 1 98 ? 23.200 6.205 -29.835 1.00 70.19 98 ALA A O 1
ATOM 799 N N . PHE A 1 99 ? 24.891 5.552 -31.153 1.00 74.81 99 PHE A N 1
ATOM 800 C CA . PHE A 1 99 ? 25.511 4.668 -30.168 1.00 74.81 99 PHE A CA 1
ATOM 801 C C . PHE A 1 99 ? 25.990 5.424 -28.918 1.00 74.81 99 PHE A C 1
ATOM 803 O O . PHE A 1 99 ? 25.728 5.002 -27.792 1.00 74.81 99 PHE A O 1
ATOM 810 N N . ARG A 1 100 ? 26.638 6.586 -29.088 1.00 76.88 100 ARG A N 1
ATOM 811 C CA . ARG A 1 100 ? 27.092 7.423 -27.959 1.00 76.88 100 ARG A CA 1
ATOM 812 C C . ARG A 1 100 ? 25.939 7.964 -27.114 1.00 76.88 100 ARG A C 1
ATOM 814 O O . ARG A 1 100 ? 26.083 8.066 -25.898 1.00 76.88 100 ARG A O 1
ATOM 821 N N . VAL A 1 101 ? 24.809 8.275 -27.745 1.00 71.94 101 VAL A N 1
ATOM 822 C CA . VAL A 1 101 ? 23.561 8.661 -27.072 1.00 71.94 101 VAL A CA 1
ATOM 823 C C . VAL A 1 101 ? 22.981 7.492 -26.267 1.00 71.94 101 VAL A C 1
ATOM 825 O O . VAL A 1 101 ? 22.647 7.671 -25.098 1.00 71.94 101 VAL A O 1
ATOM 828 N N . MET A 1 102 ? 22.917 6.288 -26.847 1.00 71.44 102 MET A N 1
ATOM 829 C CA . MET A 1 102 ? 22.420 5.089 -26.155 1.00 71.44 102 MET A CA 1
ATOM 830 C C . MET A 1 102 ? 23.284 4.720 -24.937 1.00 71.44 102 MET A C 1
ATOM 832 O O . MET A 1 102 ? 22.754 4.397 -23.875 1.00 71.44 102 MET A O 1
ATOM 836 N N . MET A 1 103 ? 24.610 4.817 -25.075 1.00 72.75 103 MET A N 1
ATOM 837 C CA . MET A 1 103 ? 25.572 4.521 -24.006 1.00 72.75 103 MET A CA 1
ATOM 838 C C . MET A 1 103 ? 25.702 5.645 -22.963 1.00 72.75 103 MET A C 1
ATOM 840 O O . MET A 1 103 ? 26.450 5.494 -22.000 1.00 72.75 103 MET A O 1
ATOM 844 N N . GLY A 1 104 ? 25.002 6.773 -23.137 1.00 66.56 104 GLY A N 1
ATOM 845 C CA . GLY A 1 104 ? 25.051 7.907 -22.208 1.00 66.56 104 GLY A CA 1
ATOM 846 C C . GLY A 1 104 ? 26.388 8.658 -22.194 1.00 66.56 104 GLY A C 1
ATOM 847 O O . GLY A 1 104 ? 26.662 9.399 -21.255 1.00 66.56 104 GLY A O 1
ATOM 848 N N . LEU A 1 105 ? 27.218 8.483 -23.227 1.00 59.22 105 LEU A N 1
ATOM 849 C CA . LEU A 1 105 ? 28.505 9.175 -23.392 1.00 59.22 105 LEU A CA 1
ATOM 850 C C . LEU A 1 105 ? 28.327 10.610 -23.915 1.00 59.22 105 LEU A C 1
ATOM 852 O O . LEU A 1 105 ? 29.255 11.412 -23.871 1.00 59.22 105 LEU A O 1
ATOM 856 N N . ILE A 1 106 ? 27.133 10.929 -24.420 1.00 53.75 106 ILE A N 1
ATOM 857 C CA . ILE A 1 106 ? 26.686 12.273 -24.785 1.00 53.75 106 ILE A CA 1
ATOM 858 C C . ILE A 1 106 ? 25.264 12.429 -24.236 1.00 53.75 106 ILE A C 1
ATOM 860 O O . ILE A 1 106 ? 24.451 11.513 -24.360 1.00 53.75 106 ILE A O 1
ATOM 864 N N . ALA A 1 107 ? 24.952 13.578 -23.632 1.00 44.66 107 ALA A N 1
ATOM 865 C CA . ALA A 1 107 ? 23.606 13.862 -23.152 1.00 44.66 107 ALA A CA 1
ATOM 866 C C . ALA A 1 107 ? 22.610 13.854 -24.323 1.00 44.66 107 ALA A C 1
ATOM 868 O O . ALA A 1 107 ? 22.663 14.702 -25.214 1.00 44.66 107 ALA A O 1
ATOM 869 N N . TYR A 1 108 ? 21.675 12.907 -24.307 1.00 44.59 108 TYR A N 1
ATOM 870 C CA . TYR A 1 108 ? 20.462 13.006 -25.105 1.00 44.59 108 TYR A CA 1
ATOM 871 C C . TYR A 1 108 ? 19.638 14.168 -24.544 1.00 44.59 108 TYR A C 1
ATOM 873 O O . TYR A 1 108 ? 19.137 14.082 -23.424 1.00 44.59 108 TYR A O 1
ATOM 881 N N . SER A 1 109 ? 19.515 15.264 -25.292 1.00 44.97 109 SER A N 1
ATOM 882 C CA . SER A 1 109 ? 18.578 16.347 -24.978 1.00 44.97 109 SER A CA 1
ATOM 883 C C . SER A 1 109 ? 17.397 16.249 -25.938 1.00 44.97 109 SER A C 1
ATOM 885 O O . SER A 1 109 ? 17.441 16.857 -27.008 1.00 44.97 109 SER A O 1
ATOM 887 N N . PRO A 1 110 ? 16.363 15.442 -25.631 1.00 43.06 110 PRO A N 1
ATOM 888 C CA . PRO A 1 110 ? 15.241 15.320 -26.541 1.00 43.06 110 PRO A CA 1
ATOM 889 C C . PRO A 1 110 ? 14.301 16.510 -26.469 1.00 43.06 110 PRO A C 1
ATOM 891 O O . PRO A 1 110 ? 13.682 16.793 -27.478 1.00 43.06 110 PRO A O 1
ATOM 894 N N . ASN A 1 111 ? 14.160 17.210 -25.339 1.00 38.94 111 ASN A N 1
ATOM 895 C CA . ASN A 1 111 ? 13.302 18.388 -25.285 1.00 38.94 111 ASN A CA 1
ATOM 896 C C . ASN A 1 111 ? 13.527 19.230 -24.032 1.00 38.94 111 ASN A C 1
ATOM 898 O O . ASN A 1 111 ? 13.366 18.791 -22.896 1.00 38.94 111 ASN A O 1
ATOM 902 N N . ARG A 1 112 ? 13.792 20.503 -24.300 1.00 39.53 112 ARG A N 1
ATOM 903 C CA . ARG A 1 112 ? 13.641 21.666 -23.435 1.00 39.53 112 ARG A CA 1
ATOM 904 C C . ARG A 1 112 ? 12.144 21.927 -23.200 1.00 39.53 112 ARG A C 1
ATOM 906 O O . ARG A 1 112 ? 11.626 22.933 -23.655 1.00 39.53 112 ARG A O 1
ATOM 913 N N . VAL A 1 113 ? 11.434 21.004 -22.553 1.00 40.34 113 VAL A N 1
ATOM 914 C CA . VAL A 1 113 ? 10.041 21.194 -22.107 1.00 40.34 113 VAL A CA 1
ATOM 915 C C . VAL A 1 113 ? 9.859 20.418 -20.807 1.00 40.34 113 VAL A C 1
ATOM 917 O O . VAL A 1 113 ? 9.441 19.280 -20.851 1.00 40.34 113 VAL A O 1
ATOM 920 N N . TYR A 1 114 ? 10.289 20.990 -19.684 1.00 39.03 114 TYR A N 1
ATOM 921 C CA . TYR A 1 114 ? 9.786 20.772 -18.311 1.00 39.03 114 TYR A CA 1
ATOM 922 C C . TYR A 1 114 ? 10.560 21.730 -17.384 1.00 39.03 114 TYR A C 1
ATOM 924 O O . TYR A 1 114 ? 11.134 21.354 -16.366 1.00 39.03 114 TYR A O 1
ATOM 932 N N . SER A 1 115 ? 10.638 23.007 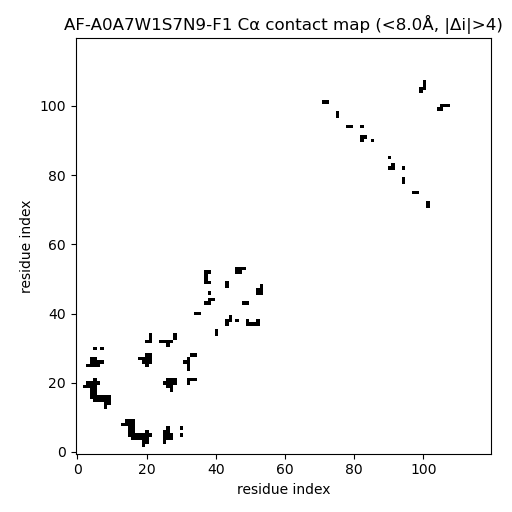-17.770 1.00 36.84 115 SER A N 1
ATOM 933 C CA . SER A 1 115 ? 11.009 24.082 -16.849 1.00 36.84 115 SER A CA 1
ATOM 934 C C . SER A 1 115 ? 9.745 24.505 -16.111 1.00 36.84 115 SER A C 1
ATOM 936 O O . SER A 1 115 ? 9.021 25.391 -16.558 1.00 36.84 115 SER A O 1
ATOM 938 N N . GLY A 1 116 ? 9.457 23.810 -15.018 1.00 42.22 116 GLY A N 1
ATOM 939 C CA . GLY A 1 116 ? 8.337 24.118 -14.139 1.00 42.22 116 GLY A CA 1
ATOM 940 C C . GLY A 1 116 ? 7.577 22.857 -13.790 1.00 42.22 116 GLY A C 1
ATOM 941 O O . GLY A 1 116 ? 6.757 22.420 -14.583 1.00 42.22 116 GLY A O 1
ATOM 942 N N . LEU A 1 117 ? 7.912 22.269 -12.639 1.00 42.91 117 LEU A N 1
ATOM 943 C CA . LEU A 1 117 ? 7.026 21.514 -11.737 1.00 42.91 117 LEU A CA 1
ATOM 944 C C . LEU A 1 117 ? 7.865 20.672 -10.765 1.00 42.91 117 LEU A C 1
ATOM 946 O O . LEU A 1 117 ? 7.705 19.467 -10.696 1.00 42.91 117 LEU A O 1
ATOM 950 N N . PHE A 1 118 ? 8.767 21.307 -10.012 1.00 39.16 118 PHE A N 1
ATOM 951 C CA . PHE A 1 118 ? 9.259 20.767 -8.738 1.00 39.16 118 PHE A CA 1
ATOM 952 C C . PHE A 1 118 ? 9.599 21.934 -7.803 1.00 39.16 118 PHE A C 1
ATOM 954 O O . PHE A 1 118 ? 10.754 22.247 -7.534 1.00 39.16 118 PHE A O 1
ATOM 961 N N . GLN A 1 119 ? 8.545 22.608 -7.352 1.00 35.38 119 GLN A N 1
ATOM 962 C CA . GLN A 1 119 ? 8.491 23.261 -6.049 1.00 35.38 119 GLN A CA 1
ATOM 963 C C . GLN A 1 119 ? 7.205 22.770 -5.390 1.00 35.38 119 GLN A C 1
ATOM 965 O O . GLN A 1 119 ? 6.131 23.238 -5.754 1.00 35.38 119 GLN A O 1
ATOM 970 N N . CYS A 1 120 ? 7.357 21.785 -4.508 1.00 37.78 120 CYS A N 1
ATOM 971 C CA . CYS A 1 120 ? 6.524 21.459 -3.352 1.00 37.78 120 CYS A CA 1
ATOM 972 C C . CYS A 1 120 ? 7.415 20.637 -2.416 1.00 37.78 120 CYS A C 1
ATOM 974 O O . CYS A 1 120 ? 7.971 19.627 -2.906 1.00 37.78 120 CYS A O 1
#

Solvent-accessible surface area (backbone atoms only — not comparable to full-atom values): 7444 Å² total; per-residue (Å²): 130,84,89,53,54,16,76,49,64,34,88,90,74,74,40,75,33,86,48,58,26,37,93,97,47,61,21,17,68,90,73,70,27,78,72,68,59,61,78,69,20,83,91,28,75,80,32,87,84,24,89,73,34,52,58,59,53,51,53,52,52,52,53,52,53,52,52,53,51,51,53,54,50,51,55,52,53,60,51,47,60,57,41,71,69,48,91,43,74,67,49,49,53,53,50,53,52,54,49,33,38,75,72,62,78,38,87,76,78,88,69,101,75,75,92,79,89,86,88,131

Foldseek 3Di:
DDFAFAQDADPVPRHGGRHTADVVGNHDPVVPRDDDAACRHPVCVPLPPHPVSVVVVVVVVVVVVVVVLVVLVVVLVVLVVVLVVPPDPVSVVVSVVSVCCSVVVDPDCPDPPDPDDPDD

Sequence (120 aa):
MPIRYCTAMSKRTHQPCRARAMRGSEVCYHHGGRSRSGFAHPNYKYGFYCKQGDILLLIAFDHYRRSLRKQQAEAVYNQLADTLSTKTVADYRRFMAAFRVMMGLIAYSPNRVYSGLFQC

pLDDT: mean 72.0, std 16.38, range [35.38, 96.0]

Mean predicted aligned error: 17.22 Å

Secondary structure (DSSP, 8-state):
-PPPBP-SBPTTT-SBP-SBPPTT-SS-GGGT-PPP-GGGSGGGTTSTT-TTHHHHHHHHHHHHHHHHHHHHHHHHHHHHHHHHHS--HHHHHHHHHHHHHHTTSS---------S----

Radius of gyration: 29.86 Å; Cα contacts (8 Å, |Δi|>4): 96; chains: 1; bounding box: 58×33×83 Å